Protein AF-A0A914KIH8-F1 (afdb_monomer)

Structure (mmCIF, N/CA/C/O backbone):
data_AF-A0A914KIH8-F1
#
_entry.id   AF-A0A914KIH8-F1
#
loop_
_atom_site.group_PDB
_atom_site.id
_atom_site.type_symbol
_atom_site.label_atom_id
_atom_site.label_alt_id
_atom_site.label_comp_id
_atom_site.label_asym_id
_atom_site.label_entity_id
_atom_site.label_seq_id
_atom_site.pdbx_PDB_ins_code
_atom_site.Cartn_x
_atom_site.Cartn_y
_atom_site.Cartn_z
_atom_site.occupancy
_atom_site.B_iso_or_equiv
_atom_site.auth_seq_id
_atom_site.auth_comp_id
_atom_site.auth_asym_id
_atom_site.auth_atom_id
_atom_site.pdbx_PDB_model_num
ATOM 1 N N . MET A 1 1 ? 24.276 -14.853 -19.263 1.00 55.25 1 MET A N 1
ATOM 2 C CA . MET A 1 1 ? 24.563 -14.104 -18.016 1.00 55.25 1 MET A CA 1
ATOM 3 C C . MET A 1 1 ? 23.707 -12.837 -17.894 1.00 55.25 1 MET A C 1
ATOM 5 O O . MET A 1 1 ? 23.103 -12.632 -16.851 1.00 55.25 1 MET A O 1
ATOM 9 N N . PHE A 1 2 ? 23.557 -12.040 -18.961 1.00 50.69 2 PHE A N 1
ATOM 10 C CA . PHE A 1 2 ? 22.688 -10.848 -18.964 1.00 50.69 2 PHE A CA 1
ATOM 11 C C . PHE A 1 2 ? 21.190 -11.176 -18.795 1.00 50.69 2 PHE A C 1
ATOM 13 O O . PHE A 1 2 ? 20.516 -10.598 -17.951 1.00 50.69 2 PHE A O 1
ATOM 20 N N . ALA A 1 3 ? 20.682 -12.181 -19.520 1.00 56.03 3 ALA A N 1
ATOM 21 C CA . ALA A 1 3 ? 19.275 -12.597 -19.439 1.00 56.03 3 ALA A CA 1
ATOM 22 C C . ALA A 1 3 ? 18.865 -13.116 -18.047 1.00 56.03 3 ALA A C 1
ATOM 24 O O . ALA A 1 3 ? 17.738 -12.900 -17.603 1.00 56.03 3 ALA A O 1
ATOM 25 N N . THR A 1 4 ? 19.784 -13.774 -17.334 1.00 63.84 4 THR A N 1
ATOM 26 C CA . THR A 1 4 ? 19.580 -14.230 -15.954 1.00 63.84 4 THR A CA 1
ATOM 27 C C . THR A 1 4 ? 19.582 -13.067 -14.962 1.00 63.84 4 THR A C 1
ATOM 29 O O . THR A 1 4 ? 18.766 -13.057 -14.044 1.00 63.84 4 THR A O 1
ATOM 32 N N . PHE A 1 5 ? 20.434 -12.059 -15.172 1.00 57.50 5 PHE A N 1
ATOM 33 C CA . PHE A 1 5 ? 20.478 -10.844 -14.355 1.00 57.50 5 PHE A CA 1
ATOM 34 C C . PHE A 1 5 ? 19.216 -9.982 -14.520 1.00 57.50 5 PHE A C 1
ATOM 36 O O . PHE A 1 5 ? 18.614 -9.572 -13.530 1.00 57.50 5 PHE A O 1
ATOM 43 N N . VAL A 1 6 ? 18.748 -9.790 -15.758 1.00 61.81 6 VAL A N 1
ATOM 44 C CA . VAL A 1 6 ? 17.496 -9.071 -16.048 1.00 61.81 6 VAL A CA 1
ATOM 45 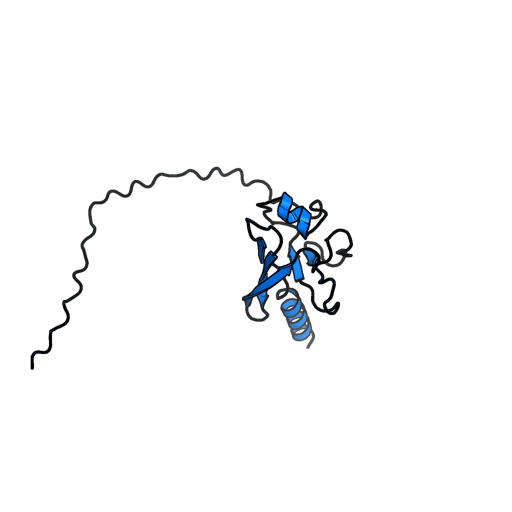C C . VAL A 1 6 ? 16.293 -9.805 -15.448 1.00 61.81 6 VAL A C 1
ATOM 47 O O . VAL A 1 6 ? 15.483 -9.186 -14.763 1.00 61.81 6 VAL A O 1
ATOM 50 N N . ASN A 1 7 ? 16.211 -11.133 -15.599 1.00 60.28 7 ASN A N 1
ATOM 51 C CA . ASN A 1 7 ? 15.161 -11.927 -14.949 1.00 60.28 7 ASN A CA 1
ATOM 52 C C . ASN A 1 7 ? 15.192 -11.803 -13.422 1.00 60.28 7 ASN A C 1
ATOM 54 O O . ASN A 1 7 ? 14.141 -11.757 -12.790 1.00 60.28 7 ASN A O 1
ATOM 58 N N . PHE A 1 8 ? 16.379 -11.757 -12.817 1.00 60.53 8 PHE A N 1
ATOM 59 C CA . PHE A 1 8 ? 16.520 -11.597 -11.374 1.00 60.53 8 PHE A CA 1
ATOM 60 C C . PHE A 1 8 ? 16.047 -10.219 -10.896 1.00 60.53 8 PHE A C 1
ATOM 62 O O . PHE A 1 8 ? 15.370 -10.142 -9.873 1.00 60.53 8 PHE A O 1
ATOM 69 N N . LEU A 1 9 ? 16.350 -9.153 -11.643 1.00 57.62 9 LEU A N 1
ATOM 70 C CA . LEU A 1 9 ? 15.894 -7.794 -11.342 1.00 57.62 9 LEU A CA 1
ATOM 71 C C . LEU A 1 9 ? 14.374 -7.662 -11.477 1.00 57.62 9 LEU A C 1
ATOM 73 O O . LEU A 1 9 ? 13.716 -7.221 -10.538 1.00 57.62 9 LEU A O 1
ATOM 77 N N . VAL A 1 10 ? 13.802 -8.133 -12.588 1.00 61.09 10 VAL A N 1
ATOM 78 C CA . VAL A 1 10 ? 12.348 -8.107 -12.818 1.00 61.09 10 VAL A CA 1
ATOM 79 C C . VAL A 1 10 ? 11.617 -8.929 -11.750 1.00 61.09 10 VAL A C 1
ATOM 81 O O . VAL A 1 10 ? 10.676 -8.444 -11.127 1.00 61.09 10 VAL A O 1
ATOM 84 N N . LYS A 1 11 ? 12.110 -10.135 -11.432 1.00 61.88 11 LYS A N 1
ATOM 85 C CA . LYS A 1 11 ? 11.567 -10.968 -10.345 1.00 61.88 11 LYS A CA 1
ATOM 86 C C . LYS A 1 11 ? 11.774 -10.389 -8.950 1.00 61.88 11 LYS A C 1
ATOM 88 O O . LYS A 1 11 ? 11.238 -10.963 -8.018 1.00 61.88 11 LYS A O 1
ATOM 93 N N . ARG A 1 12 ? 12.580 -9.346 -8.749 1.00 63.00 12 ARG A N 1
ATOM 94 C CA . ARG A 1 12 ? 12.771 -8.736 -7.423 1.00 63.00 12 ARG A CA 1
ATOM 95 C C . ARG A 1 12 ? 11.829 -7.563 -7.190 1.00 63.00 12 ARG A C 1
ATOM 97 O O . ARG A 1 12 ? 11.426 -7.329 -6.056 1.00 63.00 12 ARG A O 1
ATOM 104 N N . GLU A 1 13 ? 11.501 -6.830 -8.247 1.00 65.00 13 GLU A N 1
ATOM 105 C CA . GLU A 1 13 ? 10.629 -5.659 -8.145 1.00 65.00 13 GLU A CA 1
ATOM 106 C C . GLU A 1 13 ? 9.143 -6.054 -8.210 1.00 65.00 13 GLU A C 1
ATOM 108 O O . GLU A 1 13 ? 8.337 -5.522 -7.452 1.00 65.00 13 GLU A O 1
ATOM 113 N N . LEU A 1 14 ? 8.773 -7.081 -8.992 1.00 66.44 14 LEU A N 1
ATOM 114 C CA . LEU A 1 14 ? 7.382 -7.572 -9.061 1.00 66.44 14 LEU A CA 1
ATOM 115 C C . LEU A 1 14 ? 6.850 -8.120 -7.722 1.00 66.44 14 LEU A C 1
ATOM 117 O O . LEU A 1 14 ? 5.647 -8.186 -7.494 1.00 66.44 14 LEU A O 1
ATOM 121 N N . THR A 1 15 ? 7.745 -8.477 -6.807 1.00 74.75 15 THR A N 1
ATOM 122 C CA . THR A 1 15 ? 7.440 -9.120 -5.514 1.00 74.75 15 THR A CA 1
ATOM 123 C C . THR A 1 15 ? 7.238 -8.107 -4.401 1.00 74.75 15 THR A C 1
ATOM 125 O O . THR A 1 15 ? 7.313 -8.424 -3.217 1.00 74.75 15 THR A O 1
ATOM 128 N N . ARG A 1 16 ? 7.134 -6.842 -4.784 1.00 81.25 16 ARG A N 1
ATOM 129 C CA . ARG A 1 16 ? 6.881 -5.714 -3.898 1.00 81.25 16 ARG A CA 1
ATOM 130 C C . ARG A 1 16 ? 5.612 -4.987 -4.310 1.00 81.25 16 ARG A C 1
ATOM 132 O O . ARG A 1 16 ? 5.235 -4.033 -3.644 1.00 81.25 16 ARG A O 1
ATOM 139 N N . ILE A 1 17 ? 4.966 -5.426 -5.393 1.00 86.56 17 ILE A N 1
ATOM 140 C CA . ILE A 1 17 ? 3.747 -4.813 -5.902 1.00 86.56 17 ILE A CA 1
ATOM 141 C C . ILE A 1 17 ? 2.599 -5.118 -4.947 1.00 86.56 17 ILE A C 1
ATOM 143 O O . ILE A 1 17 ? 2.291 -6.279 -4.658 1.00 86.56 17 ILE A O 1
ATOM 147 N N . ILE A 1 18 ? 1.974 -4.044 -4.482 1.00 89.25 18 ILE A N 1
ATOM 148 C CA . ILE A 1 18 ? 0.760 -4.067 -3.684 1.00 89.25 18 ILE A CA 1
ATOM 149 C C . ILE A 1 18 ? -0.407 -4.388 -4.608 1.00 89.25 18 ILE A C 1
ATOM 151 O O . ILE A 1 18 ? -0.598 -3.744 -5.637 1.00 89.25 18 ILE A O 1
ATOM 155 N N . GLY A 1 19 ? -1.179 -5.400 -4.224 1.00 86.94 19 GLY A N 1
ATOM 156 C CA . GLY A 1 19 ? -2.433 -5.743 -4.884 1.00 86.94 19 GLY A CA 1
ATOM 157 C C . GLY A 1 19 ? -3.640 -5.108 -4.201 1.00 86.94 19 GLY A C 1
ATOM 158 O O . GLY A 1 19 ? -4.577 -4.706 -4.877 1.00 86.94 19 GLY A O 1
ATOM 159 N N . VAL A 1 20 ? -3.631 -5.018 -2.868 1.00 90.25 20 VAL A N 1
ATOM 160 C CA . VAL A 1 20 ? -4.760 -4.472 -2.106 1.00 90.25 20 VAL A CA 1
ATOM 161 C C . VAL A 1 20 ? -4.288 -3.799 -0.827 1.00 90.25 20 VAL A C 1
ATOM 163 O O . VAL A 1 20 ? -3.395 -4.298 -0.144 1.00 90.25 20 VAL A O 1
ATOM 166 N N . ILE A 1 21 ? -4.929 -2.691 -0.476 1.00 91.69 21 ILE A N 1
ATOM 167 C CA . ILE A 1 21 ? -4.831 -2.081 0.847 1.00 91.69 21 ILE A CA 1
ATOM 168 C C . ILE A 1 21 ? -6.238 -2.096 1.430 1.00 91.69 21 ILE A C 1
ATOM 170 O O . ILE A 1 21 ? -7.192 -1.660 0.794 1.00 91.69 21 ILE A O 1
ATOM 174 N N . SER A 1 22 ? -6.370 -2.653 2.625 1.00 91.62 22 SER A N 1
ATOM 175 C CA . SER A 1 22 ? -7.629 -2.700 3.366 1.00 91.62 22 SER A CA 1
ATOM 176 C C . SER A 1 22 ? -7.406 -2.115 4.746 1.00 91.62 22 SER A C 1
ATOM 178 O O . SER A 1 22 ? -6.368 -2.371 5.348 1.00 91.62 22 SER A O 1
ATOM 180 N N . VAL A 1 23 ? -8.372 -1.360 5.245 1.00 93.56 23 VAL A N 1
ATOM 181 C CA . VAL A 1 23 ? -8.302 -0.705 6.549 1.00 93.56 23 VAL A CA 1
ATOM 182 C C . VAL A 1 23 ? -9.356 -1.293 7.481 1.00 93.56 23 VAL A C 1
ATOM 184 O O . VAL A 1 23 ? -10.411 -1.743 7.026 1.00 93.56 23 VAL A O 1
ATOM 187 N N . ASP A 1 24 ? -9.063 -1.310 8.778 1.00 88.69 24 ASP A N 1
ATOM 188 C CA . ASP A 1 24 ? -10.091 -1.541 9.788 1.00 88.69 24 ASP A CA 1
ATOM 189 C C . ASP A 1 24 ? -11.170 -0.443 9.734 1.00 88.69 24 ASP A C 1
ATOM 191 O O . ASP A 1 24 ? -10.854 0.749 9.736 1.00 88.69 24 ASP A O 1
ATOM 195 N N . LYS A 1 25 ? -12.445 -0.845 9.680 1.00 79.94 25 LYS A N 1
ATOM 196 C CA . LYS A 1 25 ? -13.569 0.078 9.456 1.00 79.94 25 LYS A CA 1
ATOM 197 C C . LYS A 1 25 ? -13.850 0.979 10.653 1.00 79.94 25 LYS A C 1
ATOM 199 O O . LYS A 1 25 ? -14.288 2.106 10.455 1.00 79.94 25 LYS A O 1
ATOM 204 N N . GLU A 1 26 ? -13.640 0.478 11.868 1.00 82.31 26 GLU A N 1
ATOM 205 C CA . GLU A 1 26 ? -14.018 1.195 13.088 1.00 82.31 26 GLU A CA 1
ATOM 206 C C . GLU A 1 26 ? -12.953 2.211 13.489 1.00 82.31 26 GLU A C 1
ATOM 208 O O . GLU A 1 26 ? -13.261 3.374 13.731 1.00 82.31 26 GLU A O 1
ATOM 213 N N . SER A 1 27 ? -11.689 1.786 13.531 1.00 79.25 27 SER A N 1
ATOM 214 C CA . SER A 1 27 ? -10.612 2.636 14.034 1.00 79.25 27 SER A CA 1
ATOM 215 C C . SER A 1 27 ? -9.900 3.444 12.945 1.00 79.25 27 SER A C 1
ATOM 217 O O . SER A 1 27 ? -9.278 4.456 13.256 1.00 79.25 27 SER A O 1
ATOM 219 N N . LYS A 1 28 ? -9.924 2.995 11.678 1.00 83.19 28 LYS A N 1
ATOM 220 C CA . LYS A 1 28 ? -9.084 3.519 10.578 1.00 83.19 28 LYS A CA 1
ATOM 221 C C . LYS A 1 28 ? -7.584 3.646 10.934 1.00 83.19 28 LYS A C 1
ATOM 223 O O . LYS A 1 28 ? -6.839 4.387 10.293 1.00 83.19 28 LYS A O 1
ATOM 228 N N . THR A 1 29 ? -7.122 2.912 11.954 1.00 86.00 29 THR A N 1
ATOM 229 C CA . THR A 1 29 ? -5.754 3.029 12.496 1.00 86.00 29 THR A CA 1
ATOM 230 C C . THR A 1 29 ? -4.797 1.963 11.982 1.00 86.00 29 THR A C 1
ATOM 232 O O . THR A 1 29 ? -3.587 2.193 11.960 1.00 86.00 29 THR A O 1
ATOM 235 N N . ILE A 1 30 ? -5.318 0.801 11.581 1.00 89.44 30 ILE A N 1
ATOM 236 C CA . ILE A 1 30 ? -4.530 -0.348 11.133 1.00 89.44 30 ILE A CA 1
ATOM 237 C C . ILE A 1 30 ? -4.895 -0.668 9.686 1.00 89.44 30 ILE A C 1
ATOM 239 O O . ILE A 1 30 ? -6.053 -0.921 9.351 1.00 89.44 30 ILE A O 1
ATOM 243 N N . TYR A 1 31 ? -3.868 -0.705 8.846 1.00 92.31 31 TYR A N 1
ATOM 244 C CA . TYR A 1 31 ? -3.933 -1.001 7.426 1.00 92.31 31 TYR A CA 1
ATOM 245 C C . TYR A 1 31 ? -3.296 -2.363 7.175 1.00 92.31 31 TYR A C 1
ATOM 247 O O . TYR A 1 31 ? -2.159 -2.622 7.565 1.00 92.31 31 TYR A O 1
ATOM 255 N N . ARG A 1 32 ? -4.028 -3.243 6.499 1.00 93.44 32 ARG A N 1
ATOM 256 C CA . ARG A 1 32 ? -3.523 -4.502 5.957 1.00 93.44 32 ARG A CA 1
ATOM 257 C C . ARG A 1 32 ? -3.184 -4.304 4.486 1.00 93.44 32 ARG A C 1
ATOM 259 O O . ARG A 1 32 ? -4.070 -4.034 3.673 1.00 93.44 32 ARG A O 1
ATOM 266 N N . ILE A 1 33 ? -1.918 -4.507 4.160 1.00 93.50 33 ILE A N 1
ATOM 267 C CA . ILE A 1 33 ? -1.331 -4.339 2.837 1.00 93.50 33 ILE A CA 1
ATOM 268 C C . ILE A 1 33 ? -1.049 -5.723 2.257 1.00 93.50 33 ILE A C 1
ATOM 270 O O . ILE A 1 33 ? -0.139 -6.424 2.697 1.00 93.50 33 ILE A O 1
ATOM 274 N N . GLY A 1 34 ? -1.848 -6.125 1.276 1.00 91.88 34 GLY A N 1
ATOM 275 C CA . GLY A 1 34 ? -1.665 -7.363 0.533 1.00 91.88 34 GLY A CA 1
ATOM 276 C C . GLY A 1 34 ? -0.722 -7.154 -0.649 1.00 91.88 34 GLY A C 1
ATOM 277 O O . GLY A 1 34 ? -1.028 -6.375 -1.554 1.00 91.88 34 GLY A O 1
ATOM 278 N N . HIS A 1 35 ? 0.394 -7.877 -0.681 1.00 90.56 35 HIS A N 1
ATOM 279 C CA . HIS A 1 35 ? 1.367 -7.845 -1.775 1.00 90.56 35 HIS A CA 1
ATOM 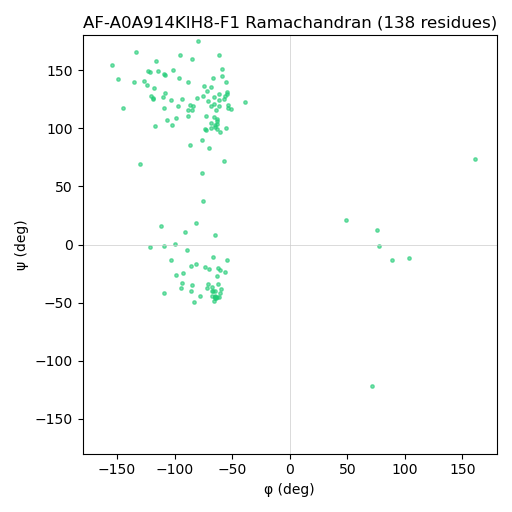280 C C . HIS A 1 35 ? 1.783 -9.260 -2.200 1.00 90.56 35 HIS A C 1
ATOM 282 O O . HIS A 1 35 ? 1.515 -10.251 -1.517 1.00 90.56 35 HIS A O 1
ATOM 288 N N . PHE A 1 36 ? 2.424 -9.378 -3.362 1.00 83.06 36 PHE A N 1
ATOM 289 C CA . PHE A 1 36 ? 2.919 -10.666 -3.852 1.00 83.06 36 PHE A CA 1
ATOM 290 C C . PHE A 1 36 ? 4.328 -10.954 -3.344 1.00 83.06 36 PHE A C 1
ATOM 292 O O . PHE A 1 36 ? 5.181 -10.079 -3.333 1.00 83.06 36 PHE A O 1
ATOM 299 N N . SER A 1 37 ? 4.594 -12.200 -2.966 1.00 79.12 37 SER A N 1
ATOM 300 C CA . SER A 1 37 ? 5.934 -12.695 -2.649 1.00 79.12 37 SER A CA 1
ATOM 301 C C . SER A 1 37 ? 6.739 -13.035 -3.907 1.00 79.12 37 SER A C 1
ATOM 303 O O . SER A 1 37 ? 6.220 -13.078 -5.024 1.00 79.12 37 SER A O 1
ATOM 305 N N . LYS A 1 38 ? 8.011 -13.406 -3.708 1.00 69.12 38 LYS A N 1
ATOM 306 C CA . LYS A 1 38 ? 8.910 -13.890 -4.770 1.00 69.12 38 LYS A CA 1
ATOM 307 C C . LYS A 1 38 ? 8.421 -15.088 -5.565 1.00 69.12 38 LYS A C 1
ATOM 309 O O . LYS A 1 38 ? 8.822 -15.262 -6.713 1.00 69.12 38 LYS A O 1
ATOM 314 N N . TYR A 1 39 ? 7.529 -15.869 -4.980 1.00 73.62 39 TYR A N 1
ATOM 315 C CA . TYR A 1 39 ? 6.997 -17.076 -5.593 1.00 73.62 39 TYR A CA 1
ATOM 316 C C . TYR A 1 39 ? 5.514 -16.934 -5.954 1.00 73.62 39 TYR A C 1
ATOM 318 O O . TYR A 1 39 ? 4.843 -17.932 -6.179 1.00 73.62 39 TYR A O 1
ATOM 326 N N . GLY A 1 40 ? 4.987 -15.704 -5.989 1.00 70.56 40 GLY A N 1
ATOM 327 C CA . GLY A 1 40 ? 3.588 -15.439 -6.337 1.00 70.56 40 GLY A CA 1
ATOM 328 C C . GLY A 1 40 ? 2.585 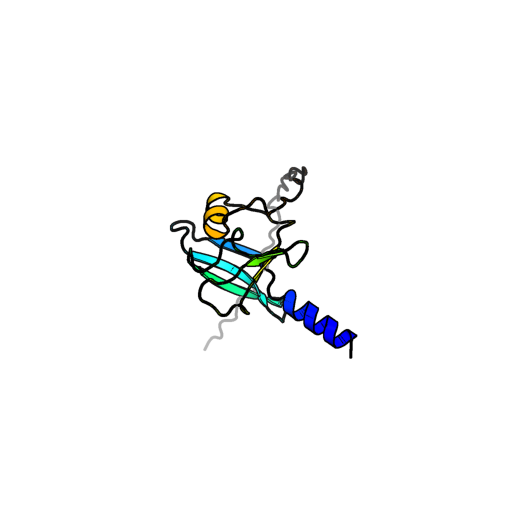-15.731 -5.217 1.00 70.56 40 GLY A C 1
ATOM 329 O O . GLY A 1 40 ? 1.397 -15.471 -5.388 1.00 70.56 40 GLY A O 1
ATOM 330 N N . PHE A 1 41 ? 3.027 -16.210 -4.049 1.00 81.06 41 PHE A N 1
ATOM 331 C CA . PHE A 1 41 ? 2.155 -16.316 -2.877 1.00 81.06 41 PHE A CA 1
ATOM 332 C C . PHE A 1 41 ? 1.750 -14.933 -2.378 1.00 81.06 41 PHE A C 1
ATOM 334 O O . PHE A 1 41 ? 2.572 -14.016 -2.378 1.00 81.06 41 PHE A O 1
ATOM 341 N N . ARG A 1 42 ? 0.507 -14.804 -1.914 1.00 82.75 42 ARG A N 1
ATOM 342 C CA . ARG A 1 42 ? 0.015 -13.589 -1.261 1.00 82.75 42 ARG A CA 1
ATOM 343 C C . ARG A 1 42 ? 0.648 -13.452 0.121 1.00 82.75 42 ARG A C 1
ATOM 345 O O . ARG A 1 42 ? 0.660 -14.406 0.895 1.00 82.75 42 ARG A O 1
ATOM 352 N N . GLN A 1 43 ? 1.148 -12.265 0.418 1.00 89.44 43 GLN A N 1
ATOM 353 C CA . GLN A 1 43 ? 1.653 -11.863 1.723 1.00 89.44 43 GLN A CA 1
ATOM 354 C C . GLN A 1 43 ? 0.860 -10.659 2.210 1.00 89.44 43 GLN A C 1
ATOM 356 O O . GLN A 1 43 ? 0.381 -9.860 1.409 1.00 89.44 43 GLN A O 1
ATOM 361 N N . ASN A 1 44 ? 0.700 -10.565 3.527 1.00 91.62 44 ASN A N 1
ATOM 362 C CA . ASN A 1 44 ? 0.038 -9.444 4.171 1.00 91.62 44 ASN A CA 1
ATOM 363 C C . ASN A 1 44 ? 1.020 -8.796 5.138 1.00 91.62 44 ASN A C 1
ATOM 365 O O . ASN A 1 44 ? 1.560 -9.476 6.011 1.00 91.62 44 ASN A O 1
ATOM 369 N N . GLU A 1 45 ? 1.196 -7.490 5.011 1.00 90.62 45 GLU A N 1
ATOM 370 C CA . GLU A 1 45 ? 1.865 -6.664 6.007 1.00 90.62 45 GLU A CA 1
ATOM 371 C C . GLU A 1 45 ? 0.833 -5.787 6.710 1.00 90.62 45 GLU A C 1
ATOM 373 O O . GLU A 1 45 ? -0.149 -5.355 6.108 1.00 90.62 45 GLU A O 1
ATOM 378 N N . PHE A 1 46 ? 1.047 -5.536 7.996 1.00 91.19 46 PHE A N 1
ATOM 379 C CA . PHE A 1 46 ? 0.213 -4.630 8.774 1.00 91.19 46 PHE A CA 1
ATOM 380 C C . PHE A 1 46 ? 1.003 -3.363 9.067 1.00 91.19 46 PHE A C 1
ATOM 382 O O . PHE A 1 46 ? 2.142 -3.437 9.530 1.00 91.19 46 PHE A O 1
ATOM 389 N N . ALA A 1 47 ? 0.392 -2.219 8.791 1.00 90.50 47 ALA A N 1
ATOM 390 C CA . ALA A 1 47 ? 0.936 -0.902 9.069 1.00 90.50 47 ALA A CA 1
ATOM 391 C C . ALA A 1 47 ? -0.059 -0.127 9.926 1.00 90.50 47 ALA A C 1
ATOM 393 O O . ALA A 1 47 ? -1.264 -0.162 9.671 1.00 90.50 47 ALA A O 1
ATOM 394 N N . ARG A 1 48 ? 0.431 0.573 10.943 1.00 91.00 48 ARG A N 1
ATOM 395 C CA . ARG A 1 48 ? -0.363 1.579 11.641 1.00 91.00 48 ARG A CA 1
ATOM 396 C C . ARG A 1 48 ? -0.270 2.904 10.904 1.00 91.00 48 ARG A C 1
ATOM 398 O O . ARG A 1 48 ? 0.664 3.149 10.137 1.00 91.00 48 ARG A O 1
ATOM 405 N N . LEU A 1 49 ? -1.232 3.778 11.160 1.00 88.25 49 LEU A N 1
ATOM 406 C CA . LEU A 1 49 ? -1.141 5.158 10.711 1.00 88.25 49 LEU A CA 1
ATOM 407 C C . LEU A 1 49 ? 0.153 5.804 11.246 1.00 88.25 49 LEU A C 1
ATOM 409 O O . LEU A 1 49 ? 0.438 5.719 12.439 1.00 88.25 49 LEU A O 1
ATOM 413 N N . GLY A 1 50 ? 0.948 6.407 10.359 1.00 85.81 50 GLY A N 1
ATOM 414 C CA . GLY A 1 50 ? 2.261 6.990 10.678 1.00 85.81 50 GLY A CA 1
ATOM 415 C C . GLY A 1 50 ? 3.458 6.031 10.567 1.00 85.81 50 GLY A C 1
ATOM 416 O O . GLY A 1 50 ? 4.602 6.488 10.493 1.00 85.81 50 GLY A O 1
ATOM 417 N N . ASP A 1 51 ? 3.234 4.714 10.470 1.00 88.44 51 ASP A N 1
ATOM 418 C CA . ASP A 1 51 ? 4.323 3.750 10.224 1.00 88.44 51 ASP A CA 1
ATOM 419 C C . ASP A 1 51 ? 4.886 3.862 8.802 1.00 88.44 51 ASP A C 1
ATOM 421 O O . ASP A 1 51 ? 6.008 3.419 8.540 1.00 88.44 51 ASP A O 1
ATOM 425 N N . MET A 1 52 ? 4.103 4.435 7.888 1.00 87.75 52 MET A N 1
ATOM 426 C CA . MET A 1 52 ? 4.466 4.688 6.501 1.00 87.75 52 MET A CA 1
ATOM 427 C C . MET A 1 52 ? 4.663 6.176 6.262 1.00 87.75 52 MET A C 1
ATOM 429 O O . MET A 1 52 ? 3.961 7.008 6.835 1.00 87.75 52 MET A O 1
ATOM 433 N N . LYS A 1 53 ? 5.597 6.488 5.368 1.00 87.56 53 LYS A N 1
ATOM 434 C CA . LYS A 1 53 ? 5.691 7.814 4.772 1.00 87.56 53 LYS A CA 1
ATOM 435 C C . LYS A 1 53 ? 4.571 7.982 3.763 1.00 87.56 53 LYS A C 1
ATOM 437 O O . LYS A 1 53 ? 4.321 7.069 2.970 1.00 87.56 53 LYS A O 1
ATOM 442 N N . ASP A 1 54 ? 3.944 9.145 3.804 1.00 84.88 54 ASP A N 1
ATOM 443 C CA . ASP A 1 54 ? 2.969 9.538 2.805 1.00 84.88 54 ASP A CA 1
ATOM 444 C C . ASP A 1 54 ? 3.614 9.611 1.408 1.00 84.88 54 ASP A C 1
ATOM 446 O O . ASP A 1 54 ? 4.841 9.602 1.226 1.00 84.88 54 ASP A O 1
ATOM 450 N N . LEU A 1 55 ? 2.765 9.619 0.386 1.00 79.00 55 LEU A N 1
ATOM 451 C CA . LEU A 1 55 ? 3.225 9.677 -0.993 1.00 79.00 55 LEU A CA 1
ATOM 452 C C . LEU A 1 55 ? 3.752 11.066 -1.369 1.00 79.00 55 LEU A C 1
ATOM 454 O O . LEU A 1 55 ? 4.546 11.155 -2.304 1.00 79.00 55 LEU A O 1
ATOM 458 N N . THR A 1 56 ? 3.386 12.094 -0.601 1.00 71.38 56 THR A N 1
ATOM 459 C CA . THR A 1 56 ? 3.841 13.485 -0.713 1.00 71.38 56 THR A CA 1
ATOM 460 C C . THR A 1 56 ? 5.333 13.646 -0.432 1.00 71.38 56 THR A C 1
ATOM 462 O O . THR A 1 56 ? 6.030 14.276 -1.228 1.00 71.38 56 THR A O 1
ATOM 465 N N . ASP A 1 57 ? 5.852 13.027 0.633 1.00 60.62 57 ASP A N 1
ATOM 466 C CA . ASP A 1 57 ? 7.283 13.056 0.968 1.00 60.62 57 ASP A CA 1
ATOM 467 C C . ASP A 1 57 ? 8.085 11.965 0.248 1.00 60.62 57 ASP A C 1
ATOM 469 O O . ASP A 1 57 ? 9.324 12.004 0.163 1.00 60.62 57 ASP A O 1
ATOM 473 N N . SER A 1 58 ? 7.402 10.934 -0.253 1.00 55.78 58 SER A N 1
ATOM 474 C CA . SER A 1 58 ? 8.052 9.872 -1.004 1.00 55.78 58 SER A CA 1
ATOM 475 C C . SER A 1 58 ? 8.450 10.394 -2.392 1.00 55.78 58 SER A C 1
ATOM 477 O O . SER A 1 58 ? 7.616 10.640 -3.256 1.00 55.78 58 SER A O 1
ATOM 479 N N . ASN A 1 59 ? 9.758 10.548 -2.621 1.00 51.41 59 ASN A N 1
ATOM 480 C CA . ASN A 1 59 ? 10.388 10.750 -3.935 1.00 51.41 59 ASN A CA 1
ATOM 481 C C . ASN A 1 59 ? 10.037 9.585 -4.895 1.00 51.41 59 ASN A C 1
ATOM 483 O O . ASN A 1 59 ? 10.860 8.713 -5.185 1.00 51.41 59 ASN A O 1
ATOM 487 N N . SER A 1 60 ? 8.791 9.523 -5.359 1.00 50.06 60 SER A N 1
ATOM 488 C CA . SER A 1 60 ? 8.231 8.464 -6.203 1.00 50.06 60 SER A CA 1
ATOM 489 C C . SER A 1 60 ? 8.587 8.636 -7.686 1.00 50.06 60 SER A C 1
ATOM 491 O O . SER A 1 60 ? 8.019 7.989 -8.560 1.00 50.06 60 SER A O 1
ATOM 493 N N . THR A 1 61 ? 9.608 9.437 -7.989 1.00 48.75 61 THR A N 1
ATOM 494 C CA . THR A 1 61 ? 10.163 9.716 -9.323 1.00 48.75 61 THR A CA 1
ATOM 495 C C . THR A 1 61 ? 11.020 8.568 -9.881 1.00 48.75 61 THR A C 1
ATOM 497 O O . THR A 1 61 ? 12.059 8.792 -10.495 1.00 48.75 61 THR A O 1
ATOM 500 N N . GLY A 1 62 ? 10.635 7.313 -9.638 1.00 50.91 62 GLY A N 1
ATOM 501 C CA . GLY A 1 62 ? 11.475 6.156 -9.967 1.00 50.91 62 GLY A CA 1
ATOM 502 C C . GLY A 1 62 ? 10.995 5.299 -11.133 1.00 50.91 62 GLY A C 1
ATOM 503 O O . GLY A 1 62 ? 11.812 4.838 -11.927 1.00 50.91 62 GLY A O 1
ATOM 504 N N . VAL A 1 63 ? 9.691 5.033 -11.226 1.00 56.03 63 VAL A N 1
ATOM 505 C CA . VAL A 1 63 ? 9.153 4.054 -12.180 1.00 56.03 63 VAL A CA 1
ATOM 506 C C . VAL A 1 63 ? 7.805 4.549 -12.683 1.00 56.03 63 VAL A C 1
ATOM 508 O O . VAL A 1 63 ? 6.863 4.702 -11.911 1.00 56.03 63 VAL A O 1
ATOM 511 N N . THR A 1 64 ? 7.702 4.809 -13.984 1.00 67.38 64 THR A N 1
ATOM 512 C CA . THR A 1 64 ? 6.437 5.155 -14.638 1.00 67.38 64 THR A CA 1
ATOM 513 C C . THR A 1 64 ? 5.364 4.124 -14.282 1.00 67.38 64 THR A C 1
ATOM 515 O O . THR A 1 64 ? 5.498 2.944 -14.594 1.00 67.38 64 THR A O 1
ATOM 518 N N . GLY A 1 65 ? 4.304 4.558 -13.600 1.00 76.12 65 GLY A N 1
ATOM 519 C CA . GLY A 1 65 ? 3.174 3.694 -13.250 1.00 76.12 65 GLY A CA 1
ATOM 520 C C . GLY A 1 65 ? 3.098 3.219 -11.798 1.00 76.12 65 GLY A C 1
ATOM 521 O O . GLY A 1 65 ? 2.045 2.719 -11.401 1.00 76.12 65 GLY A O 1
ATOM 522 N N . TYR A 1 66 ? 4.153 3.413 -10.997 1.00 82.81 66 TYR A N 1
ATOM 523 C CA . TYR A 1 66 ? 4.198 2.958 -9.604 1.00 82.81 66 TYR A CA 1
ATOM 524 C C . TYR A 1 66 ? 4.758 4.022 -8.656 1.00 82.81 66 TYR A C 1
ATOM 526 O O . TYR A 1 66 ? 5.758 4.667 -8.959 1.00 82.81 66 TYR A O 1
ATOM 534 N N . ALA A 1 67 ? 4.166 4.136 -7.469 1.00 84.19 67 ALA A N 1
ATOM 535 C CA . ALA A 1 67 ? 4.699 4.912 -6.356 1.00 84.19 67 ALA A CA 1
ATOM 536 C C . ALA A 1 67 ? 5.372 4.001 -5.324 1.00 84.19 67 ALA A C 1
ATOM 538 O O . ALA A 1 67 ? 5.006 2.837 -5.153 1.00 84.19 67 ALA A O 1
ATOM 539 N N . LYS A 1 68 ? 6.382 4.527 -4.630 1.00 85.94 68 LYS A N 1
ATOM 540 C CA . LYS A 1 68 ? 7.162 3.767 -3.654 1.00 85.94 68 LYS A CA 1
ATOM 541 C C . LYS A 1 68 ? 6.659 4.062 -2.244 1.00 85.94 68 LYS A C 1
ATOM 543 O O . LYS A 1 68 ? 6.935 5.129 -1.712 1.00 85.94 68 LYS A O 1
ATOM 548 N N . LEU A 1 69 ? 6.001 3.088 -1.627 1.00 87.06 69 LEU A N 1
ATOM 549 C CA . LEU A 1 69 ? 5.583 3.159 -0.231 1.00 87.06 69 LEU A CA 1
ATOM 550 C C . LEU A 1 69 ? 6.746 2.734 0.670 1.00 87.06 69 LEU A C 1
ATOM 552 O O . LEU A 1 69 ? 7.257 1.615 0.552 1.00 87.06 69 LEU A O 1
ATOM 556 N N . ILE A 1 70 ? 7.193 3.639 1.538 1.00 87.69 70 ILE A N 1
ATOM 557 C CA . ILE A 1 70 ? 8.376 3.448 2.384 1.00 87.69 70 ILE A CA 1
ATOM 558 C C . ILE A 1 70 ? 7.958 3.491 3.848 1.00 87.69 70 ILE A C 1
ATOM 560 O O . ILE A 1 70 ? 7.264 4.404 4.281 1.00 87.69 70 ILE A O 1
ATOM 564 N N . TRP A 1 71 ? 8.468 2.541 4.620 1.00 88.12 71 TRP A N 1
ATOM 565 C CA . TRP A 1 71 ? 8.319 2.518 6.067 1.00 88.12 71 TRP A CA 1
ATOM 566 C C . TRP A 1 71 ? 9.107 3.653 6.737 1.00 88.12 71 TRP A C 1
ATOM 568 O O . TRP A 1 71 ? 10.284 3.868 6.435 1.00 88.12 71 TRP A O 1
ATOM 578 N N . THR A 1 72 ? 8.494 4.341 7.696 1.00 85.94 72 THR A N 1
ATOM 579 C CA . THR A 1 72 ? 9.104 5.444 8.453 1.00 85.94 72 THR A CA 1
ATOM 580 C C . THR A 1 72 ? 10.274 4.961 9.311 1.00 85.94 72 THR A C 1
ATOM 582 O O . THR A 1 72 ? 11.344 5.571 9.296 1.00 85.94 72 THR A O 1
ATOM 585 N N . PHE A 1 73 ? 10.094 3.838 10.016 1.00 83.19 73 PHE A N 1
ATOM 586 C CA . PHE A 1 73 ? 11.046 3.336 11.019 1.00 83.19 73 PHE A CA 1
ATOM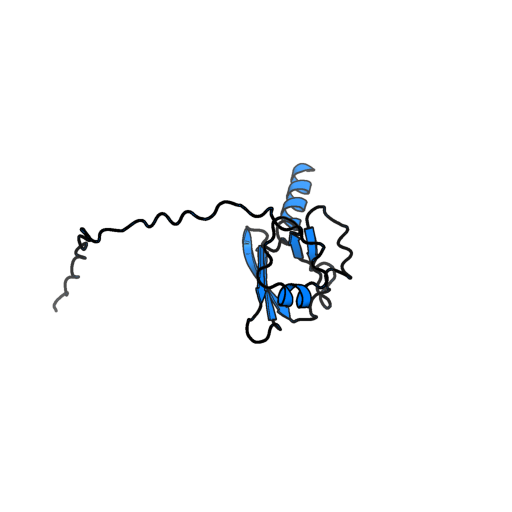 587 C C . PHE A 1 73 ? 11.806 2.068 10.605 1.00 83.19 73 PHE A C 1
ATOM 589 O O . PHE A 1 73 ? 12.642 1.581 11.366 1.00 83.19 73 PHE A O 1
ATOM 596 N N . ARG A 1 74 ? 11.543 1.513 9.415 1.00 80.69 74 ARG A N 1
ATOM 597 C CA . ARG A 1 74 ? 12.263 0.328 8.916 1.00 80.69 74 ARG A CA 1
ATOM 598 C C . ARG A 1 74 ? 13.428 0.722 7.998 1.00 80.69 74 ARG A C 1
ATOM 600 O O . ARG A 1 74 ? 13.487 1.857 7.517 1.00 80.69 74 ARG A O 1
ATOM 607 N N . PRO A 1 75 ? 14.388 -0.186 7.730 1.00 77.25 75 PRO A N 1
ATOM 608 C CA . PRO A 1 75 ? 15.495 0.110 6.829 1.00 77.25 75 PRO A CA 1
ATOM 609 C C . PRO A 1 75 ? 14.990 0.567 5.453 1.00 77.25 75 PRO A C 1
ATOM 611 O O . PRO A 1 75 ? 14.104 -0.062 4.887 1.00 77.25 75 PRO A O 1
ATOM 614 N N . LYS A 1 76 ? 15.627 1.577 4.837 1.00 68.56 76 LYS A N 1
ATOM 615 C CA . LYS A 1 76 ? 15.239 2.144 3.516 1.00 68.56 76 LYS A CA 1
ATOM 616 C C . LYS A 1 76 ? 15.128 1.123 2.361 1.00 68.56 76 LYS A C 1
ATOM 618 O O . LYS A 1 76 ? 14.650 1.458 1.276 1.00 68.56 76 LYS A O 1
ATOM 623 N N . LYS A 1 77 ? 15.635 -0.100 2.552 1.00 71.56 77 LYS A N 1
ATOM 624 C CA . LYS A 1 77 ? 15.557 -1.217 1.595 1.00 71.56 77 LYS A CA 1
ATOM 625 C C . LYS A 1 77 ? 14.208 -1.954 1.652 1.00 71.56 77 LYS A C 1
ATOM 627 O O . LYS A 1 77 ? 13.875 -2.682 0.713 1.00 71.56 77 LYS A O 1
ATOM 632 N N . GLU A 1 78 ? 13.437 -1.768 2.717 1.00 79.56 78 GLU A N 1
ATOM 633 C CA . GLU A 1 78 ? 12.066 -2.253 2.843 1.00 79.56 78 GLU A CA 1
ATOM 634 C C . GLU A 1 78 ? 11.117 -1.199 2.287 1.00 79.56 78 GLU A C 1
ATOM 636 O O . GLU A 1 78 ? 10.989 -0.093 2.806 1.00 79.56 78 GLU A O 1
ATOM 641 N N . PHE A 1 79 ? 10.509 -1.538 1.160 1.00 86.06 79 PHE A N 1
ATOM 642 C CA . PHE A 1 79 ? 9.535 -0.708 0.480 1.00 86.06 79 PHE A CA 1
ATOM 643 C C . PHE A 1 79 ? 8.624 -1.603 -0.339 1.00 86.06 79 PHE A C 1
ATOM 645 O O . PHE A 1 79 ? 9.043 -2.679 -0.794 1.00 86.06 79 PHE A O 1
ATOM 652 N N . LEU A 1 80 ? 7.426 -1.091 -0.567 1.00 88.56 80 LEU A N 1
ATOM 653 C CA . LEU A 1 80 ? 6.432 -1.671 -1.443 1.00 88.56 80 LEU A CA 1
ATOM 654 C C . LEU A 1 80 ? 6.164 -0.726 -2.616 1.00 88.56 80 LEU A C 1
ATOM 656 O O . LEU A 1 80 ? 6.461 0.468 -2.563 1.00 88.56 80 LEU A O 1
ATOM 660 N N . LEU A 1 81 ? 5.651 -1.282 -3.704 1.00 87.56 81 LEU A N 1
ATOM 661 C CA . LEU A 1 81 ? 5.300 -0.559 -4.917 1.00 87.56 81 LEU A CA 1
ATOM 662 C C . LEU A 1 81 ? 3.781 -0.519 -5.028 1.00 87.56 81 LEU A C 1
ATOM 664 O O . LEU A 1 81 ? 3.138 -1.559 -5.147 1.00 87.56 81 LEU A O 1
ATOM 668 N N . ILE A 1 82 ? 3.214 0.680 -4.994 1.00 88.12 82 ILE A N 1
ATOM 669 C CA . ILE A 1 82 ? 1.788 0.903 -5.203 1.00 88.12 82 ILE A CA 1
ATOM 670 C C . ILE A 1 82 ? 1.567 1.222 -6.684 1.00 88.12 82 ILE A C 1
ATOM 672 O O . ILE A 1 82 ? 2.198 2.153 -7.187 1.00 88.12 82 ILE A O 1
ATOM 676 N N . PRO A 1 83 ? 0.693 0.500 -7.400 1.00 86.75 83 PRO A N 1
ATOM 677 C CA . PRO A 1 83 ? 0.274 0.913 -8.734 1.00 86.75 83 PRO A CA 1
ATOM 678 C C . PRO A 1 83 ? -0.522 2.222 -8.652 1.00 86.75 83 PRO A C 1
ATOM 680 O O . PRO A 1 83 ? -1.494 2.309 -7.908 1.00 86.75 83 PRO A O 1
ATOM 683 N N . VAL A 1 84 ? -0.117 3.234 -9.424 1.00 85.44 84 VAL A N 1
ATOM 684 C CA . VAL A 1 84 ? -0.813 4.537 -9.480 1.00 85.44 84 VAL A CA 1
ATOM 685 C C . VAL A 1 84 ? -1.738 4.680 -10.690 1.00 85.44 84 VAL A C 1
ATOM 687 O O . VAL A 1 84 ? -2.387 5.702 -10.875 1.00 85.44 84 VAL A O 1
ATOM 690 N N . PHE A 1 85 ? -1.822 3.647 -11.522 1.00 83.31 85 PHE A N 1
ATOM 691 C CA . PHE A 1 85 ? -2.783 3.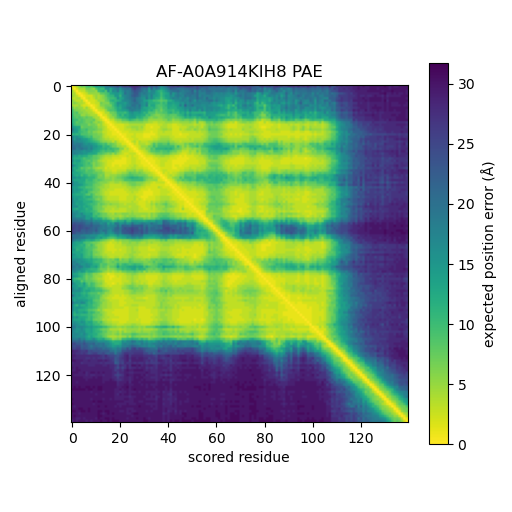546 -12.615 1.00 83.31 85 PHE A CA 1
ATOM 692 C C . PHE A 1 85 ? -3.598 2.282 -12.429 1.00 83.31 85 PHE A C 1
ATOM 694 O O . PHE A 1 85 ? -3.082 1.270 -11.951 1.00 83.31 85 PHE A O 1
ATOM 701 N N . GLY A 1 86 ? -4.848 2.315 -12.876 1.00 80.38 86 GLY A N 1
ATOM 702 C CA . GLY A 1 86 ? -5.661 1.106 -12.873 1.00 80.38 86 GLY A CA 1
ATOM 703 C C . GLY A 1 86 ? -6.180 0.711 -11.491 1.00 80.38 86 GLY A C 1
ATOM 704 O O . GLY A 1 86 ? -6.616 -0.419 -11.304 1.00 80.38 86 GLY A O 1
ATOM 705 N N . CYS A 1 87 ? -6.075 1.610 -10.515 1.00 83.44 87 CYS A N 1
ATOM 706 C CA . CYS A 1 87 ? -6.448 1.375 -9.130 1.00 83.44 87 CYS A CA 1
ATOM 707 C C . CYS A 1 87 ? -7.861 1.892 -8.843 1.00 83.44 87 CYS A C 1
ATOM 709 O O . CYS A 1 87 ? -8.263 2.957 -9.319 1.00 83.44 87 CYS A O 1
ATOM 711 N N . GLU A 1 88 ? -8.581 1.161 -8.002 1.00 88.06 88 GLU A N 1
ATOM 712 C CA . GLU A 1 88 ? -9.862 1.582 -7.451 1.00 88.06 88 GLU A CA 1
ATOM 713 C C . GLU A 1 88 ? -9.660 2.033 -6.002 1.00 88.06 88 GLU A C 1
ATOM 715 O O . GLU A 1 88 ? -9.131 1.287 -5.175 1.00 88.06 88 GLU A O 1
ATOM 720 N N . ILE A 1 89 ? -10.075 3.262 -5.696 1.00 88.88 89 ILE A N 1
ATOM 721 C CA . ILE A 1 89 ? -10.073 3.798 -4.334 1.00 88.88 89 ILE A CA 1
ATOM 722 C C . ILE A 1 89 ? -11.509 3.743 -3.817 1.00 88.88 89 ILE A C 1
ATOM 724 O O . ILE A 1 89 ? -12.336 4.571 -4.192 1.00 88.88 89 ILE A O 1
ATOM 728 N N . VAL A 1 90 ? -11.790 2.754 -2.967 1.00 89.12 90 VAL A N 1
ATOM 729 C CA . VAL A 1 90 ? -13.135 2.511 -2.415 1.00 89.12 90 VAL A CA 1
ATOM 730 C C . VAL A 1 90 ? -13.469 3.485 -1.277 1.00 89.12 90 VAL A C 1
ATOM 732 O O . VAL A 1 90 ? -14.564 4.036 -1.244 1.00 89.12 90 VAL A O 1
ATOM 735 N N . ASP A 1 91 ? -12.528 3.722 -0.356 1.00 89.19 91 ASP A N 1
ATOM 736 C CA . ASP A 1 91 ? -12.660 4.686 0.748 1.00 89.19 91 ASP A CA 1
ATOM 737 C C . ASP A 1 91 ? -11.603 5.784 0.582 1.00 89.19 91 ASP A C 1
ATOM 739 O O . ASP A 1 91 ? -10.418 5.571 0.850 1.00 89.19 91 ASP A O 1
ATOM 743 N N . LYS A 1 92 ? -12.036 6.950 0.085 1.00 89.69 92 LYS A N 1
ATOM 744 C CA . LYS A 1 92 ? -11.143 8.084 -0.193 1.00 89.69 92 LYS A CA 1
ATOM 745 C C . LYS A 1 92 ? -10.559 8.686 1.079 1.00 89.69 92 LYS A C 1
ATOM 747 O O . LYS A 1 92 ? -9.374 8.986 1.092 1.00 89.69 92 LYS A O 1
ATOM 752 N N . GLU A 1 93 ? -11.351 8.811 2.142 1.00 89.75 93 GLU A N 1
ATOM 753 C CA . GLU A 1 93 ? -10.897 9.416 3.398 1.00 89.75 93 GLU A CA 1
ATOM 754 C C . GLU A 1 93 ? -9.788 8.582 4.039 1.00 89.75 93 GLU A C 1
ATOM 756 O O . GLU A 1 93 ? -8.763 9.112 4.459 1.00 89.75 93 GLU A O 1
ATOM 761 N N . ALA A 1 94 ? -9.973 7.258 4.103 1.00 89.75 94 ALA A N 1
ATOM 762 C CA . ALA A 1 94 ? -8.957 6.374 4.666 1.00 89.75 94 ALA A CA 1
ATOM 763 C C . ALA A 1 94 ? -7.697 6.319 3.789 1.00 89.75 94 ALA A C 1
ATOM 765 O O . ALA A 1 94 ? -6.581 6.253 4.305 1.00 89.75 94 ALA A O 1
ATOM 766 N N . ALA A 1 95 ? -7.862 6.358 2.463 1.00 89.94 95 ALA A N 1
ATOM 767 C CA . ALA A 1 95 ? -6.736 6.405 1.541 1.00 89.94 95 ALA A CA 1
ATOM 768 C C . ALA A 1 95 ? -5.935 7.705 1.695 1.00 89.94 95 ALA A C 1
ATOM 770 O O . ALA A 1 95 ? -4.713 7.642 1.762 1.00 89.94 95 ALA A O 1
ATOM 771 N N . GLU A 1 96 ? -6.602 8.853 1.802 1.00 90.62 96 GLU A N 1
ATOM 772 C CA . GLU A 1 96 ? -5.964 10.158 1.996 1.00 90.62 96 GLU A CA 1
ATOM 773 C C . GLU A 1 96 ? -5.250 10.241 3.350 1.00 90.62 96 GLU A C 1
ATOM 775 O O . GLU A 1 96 ? -4.113 10.696 3.428 1.00 90.62 96 GLU A O 1
ATOM 780 N N . LEU A 1 97 ? -5.851 9.693 4.411 1.00 90.31 97 LEU A N 1
ATOM 781 C CA . LEU A 1 97 ? -5.223 9.622 5.731 1.00 90.31 97 LEU A CA 1
ATOM 782 C C . LEU A 1 97 ? -3.910 8.818 5.707 1.00 90.31 97 LEU A C 1
ATOM 784 O O . LEU A 1 97 ? -2.935 9.190 6.354 1.00 90.31 97 LEU A O 1
ATOM 788 N N . PHE A 1 98 ? -3.890 7.695 4.985 1.00 89.69 98 PHE A N 1
ATOM 789 C CA . PHE A 1 98 ? -2.750 6.776 4.962 1.00 89.69 98 PHE A CA 1
ATOM 790 C C . PHE A 1 98 ? -1.674 7.148 3.942 1.00 89.69 98 PHE A C 1
ATOM 792 O O . PHE A 1 98 ? -0.485 6.976 4.207 1.00 89.69 98 PHE A O 1
ATOM 799 N N . LEU A 1 99 ? -2.090 7.599 2.760 1.00 88.94 99 LEU A N 1
ATOM 800 C CA . LEU A 1 99 ? -1.221 7.846 1.611 1.00 88.94 99 LEU A CA 1
ATOM 801 C C . LEU A 1 99 ? -0.934 9.334 1.400 1.00 88.94 99 LEU A C 1
ATOM 803 O O . LEU A 1 99 ? -0.034 9.656 0.628 1.00 88.94 99 LEU A O 1
ATOM 807 N N . GLY A 1 100 ? -1.666 10.235 2.056 1.00 87.00 100 GLY A N 1
ATOM 808 C CA . GLY A 1 100 ? -1.591 11.667 1.798 1.00 87.00 100 GLY A CA 1
ATOM 809 C C . GLY A 1 100 ? -2.220 12.007 0.449 1.00 87.00 100 GLY A C 1
ATOM 810 O O . GLY A 1 100 ? -3.387 11.709 0.201 1.00 87.00 100 GLY A O 1
ATOM 811 N N . ASN A 1 101 ? -1.446 12.622 -0.447 1.00 82.75 101 ASN A N 1
ATOM 812 C CA . ASN A 1 101 ? -1.973 13.112 -1.719 1.00 82.75 101 ASN A CA 1
ATOM 813 C C . ASN A 1 101 ? -2.387 11.972 -2.677 1.00 82.75 101 ASN A C 1
ATOM 815 O O . ASN A 1 101 ? -1.562 11.170 -3.124 1.00 82.75 101 ASN A O 1
ATOM 819 N N . LEU A 1 102 ? -3.673 11.947 -3.045 1.00 85.44 102 LEU A N 1
ATOM 820 C CA . LEU A 1 102 ? -4.249 10.970 -3.971 1.00 85.44 102 LEU A CA 1
ATOM 821 C C . LEU A 1 102 ? -4.183 11.381 -5.453 1.00 85.44 102 LEU A C 1
ATOM 823 O O . LEU A 1 102 ? -4.513 10.570 -6.315 1.00 85.44 102 LEU A O 1
ATOM 827 N N . GLU A 1 103 ? -3.726 12.589 -5.789 1.00 81.12 103 GLU A N 1
ATOM 828 C CA . GLU A 1 103 ? -3.601 13.073 -7.178 1.00 81.12 103 GLU A CA 1
ATOM 829 C C . GLU A 1 103 ? -2.661 12.216 -8.035 1.00 81.12 103 GLU A C 1
ATOM 831 O O . GLU A 1 103 ? -2.749 12.201 -9.264 1.00 81.12 103 GLU A O 1
ATOM 836 N N . HIS A 1 104 ? -1.762 11.470 -7.391 1.00 74.00 104 HIS A N 1
ATOM 837 C CA . HIS A 1 104 ? -0.894 10.519 -8.069 1.00 74.00 104 HIS A CA 1
ATOM 838 C C . HIS A 1 104 ? -1.680 9.388 -8.741 1.00 74.00 104 HIS A C 1
ATOM 840 O O . HIS A 1 104 ? -1.20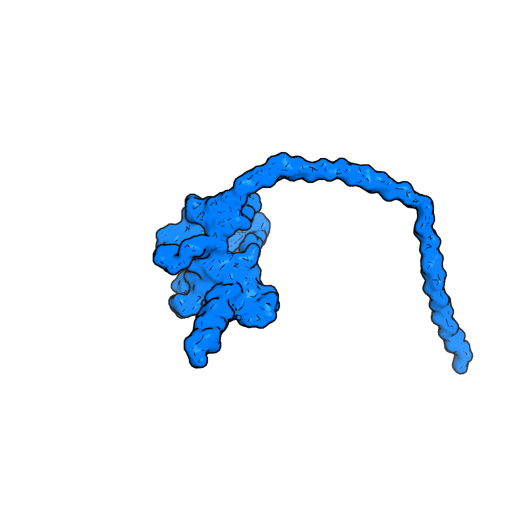5 8.840 -9.737 1.00 74.00 104 HIS A O 1
ATOM 846 N N . PHE A 1 105 ? -2.869 9.053 -8.231 1.00 81.38 105 PHE A N 1
ATOM 847 C CA . PHE A 1 105 ? -3.684 7.953 -8.721 1.00 81.38 105 PHE A CA 1
ATOM 848 C C . PHE A 1 105 ? -4.547 8.383 -9.903 1.00 81.38 105 PHE A C 1
ATOM 850 O O . PHE A 1 105 ? -5.467 9.190 -9.780 1.00 81.38 105 PHE A O 1
ATOM 857 N N . LYS A 1 106 ? -4.289 7.785 -11.065 1.00 75.81 106 LYS A N 1
ATOM 858 C CA . LYS A 1 106 ? -5.175 7.903 -12.220 1.00 75.81 106 LYS A CA 1
ATOM 859 C C . LYS A 1 106 ? -6.212 6.796 -12.146 1.00 75.81 106 LYS A C 1
ATOM 861 O O . LYS A 1 106 ? -5.870 5.610 -12.223 1.00 75.81 106 LYS A O 1
ATOM 866 N N . SER A 1 107 ? -7.471 7.194 -11.999 1.00 64.12 107 SER A N 1
ATOM 867 C CA . SER A 1 107 ? -8.594 6.268 -12.052 1.00 64.12 107 SER A CA 1
ATOM 868 C C . SER A 1 107 ? -8.626 5.543 -13.397 1.00 64.12 107 SER A C 1
ATOM 870 O O . SER A 1 107 ? -8.179 6.056 -14.429 1.00 64.12 107 SER A O 1
ATOM 872 N N . LEU A 1 108 ? -9.164 4.325 -13.381 1.00 59.25 108 LEU A N 1
ATOM 873 C CA . LEU A 1 108 ? -9.607 3.688 -14.614 1.00 59.25 108 LEU A CA 1
ATOM 874 C C . LEU A 1 108 ? -10.669 4.582 -15.275 1.00 59.25 108 LEU A C 1
ATOM 876 O O . LEU A 1 108 ? -11.452 5.208 -14.554 1.00 59.25 108 LEU A O 1
ATOM 880 N N . PRO A 1 109 ? -10.722 4.655 -16.618 1.00 53.50 109 PRO A N 1
ATOM 881 C CA . PRO A 1 109 ? -11.914 5.172 -17.271 1.00 53.50 109 PRO A CA 1
ATOM 882 C C . PRO A 1 109 ? -13.104 4.350 -16.769 1.00 53.50 109 PRO A C 1
ATOM 884 O O . PRO A 1 109 ? -13.030 3.121 -16.741 1.00 53.50 109 PRO A O 1
ATOM 887 N N . GLU A 1 110 ? -14.161 5.023 -16.320 1.00 52.16 110 GLU A N 1
ATOM 888 C CA . GLU A 1 110 ? -15.379 4.356 -15.869 1.00 52.16 110 GLU A CA 1
ATOM 889 C C . GLU A 1 110 ? -15.861 3.418 -16.979 1.00 52.16 110 GLU A C 1
ATOM 891 O O . GLU A 1 110 ? -16.155 3.852 -18.097 1.00 52.16 110 GLU A O 1
ATOM 896 N N . THR A 1 111 ? -15.905 2.115 -16.701 1.00 47.38 111 THR A N 1
ATOM 897 C CA . THR A 1 111 ? -16.512 1.161 -17.622 1.00 47.38 111 THR A CA 1
ATOM 898 C C . THR A 1 111 ? -18.008 1.458 -17.626 1.00 47.38 111 THR A C 1
ATOM 900 O O . THR A 1 111 ? -18.734 1.061 -16.722 1.00 47.38 111 THR A O 1
ATOM 903 N N . THR A 1 112 ? -18.484 2.169 -18.645 1.00 44.22 112 THR A N 1
ATOM 904 C CA . THR A 1 112 ? -19.903 2.497 -18.872 1.00 44.22 112 THR A CA 1
ATOM 905 C C . THR A 1 112 ? -20.782 1.274 -19.149 1.00 44.22 112 THR A C 1
ATOM 907 O O . THR A 1 112 ? -21.962 1.412 -19.460 1.00 44.22 112 THR A O 1
ATOM 910 N N . THR A 1 113 ? -20.264 0.056 -18.993 1.00 47.97 113 THR A N 1
ATOM 911 C CA . THR A 1 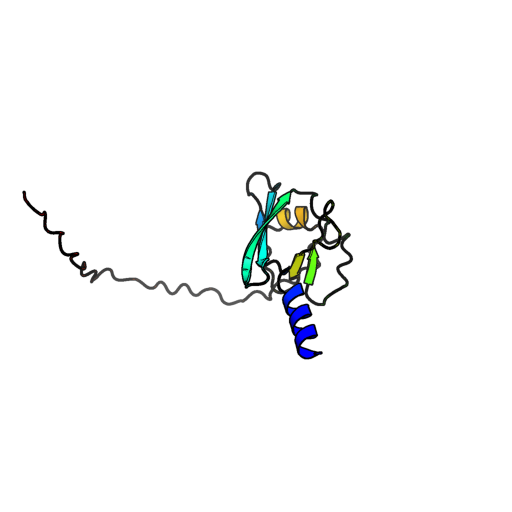113 ? -21.085 -1.148 -18.964 1.00 47.97 113 THR A CA 1
ATOM 912 C C . THR A 1 113 ? -21.767 -1.244 -17.609 1.00 47.97 113 THR A C 1
ATOM 914 O O . THR A 1 113 ? -21.252 -1.845 -16.665 1.00 47.97 113 THR A O 1
ATOM 917 N N . THR A 1 114 ? -22.958 -0.656 -17.530 1.00 42.59 114 THR A N 1
ATOM 918 C CA . THR A 1 114 ? -24.015 -1.127 -16.639 1.00 42.59 114 THR A CA 1
ATOM 919 C C . THR A 1 114 ? -23.985 -2.660 -16.649 1.00 42.59 114 THR A C 1
ATOM 921 O O . THR A 1 114 ? -24.060 -3.238 -17.736 1.00 42.59 114 THR A O 1
ATOM 924 N N . PRO A 1 115 ? -23.830 -3.355 -15.507 1.00 47.34 115 PRO A N 1
ATOM 925 C CA . PRO A 1 115 ? -24.060 -4.785 -15.498 1.00 47.34 115 PRO A CA 1
ATOM 926 C C . PRO A 1 115 ? -25.544 -4.960 -15.801 1.00 47.34 115 PRO A C 1
ATOM 928 O O . PRO A 1 115 ? -26.394 -4.712 -14.943 1.00 47.34 115 PRO A O 1
ATOM 931 N N . GLU A 1 116 ? -25.872 -5.332 -17.038 1.00 46.72 116 GLU A N 1
ATOM 932 C CA . GLU A 1 116 ? -27.172 -5.908 -17.330 1.00 46.72 116 GLU A CA 1
ATOM 933 C C . GLU A 1 116 ? -27.305 -7.106 -16.397 1.00 46.72 116 GLU A C 1
ATOM 935 O O . GLU A 1 116 ? -26.703 -8.162 -16.587 1.00 46.72 116 GLU A O 1
ATOM 940 N N . THR A 1 117 ? -28.042 -6.904 -15.308 1.00 46.78 117 THR A N 1
ATOM 941 C CA . THR A 1 117 ? -28.466 -7.988 -14.442 1.00 46.78 117 THR A CA 1
ATOM 942 C C . THR A 1 117 ? -29.497 -8.746 -15.253 1.00 46.78 117 THR A C 1
ATOM 944 O O . THR A 1 117 ? -30.700 -8.511 -15.135 1.00 46.78 117 THR A O 1
ATOM 947 N N . THR A 1 118 ? -29.036 -9.635 -16.129 1.00 46.34 118 THR A N 1
ATOM 948 C CA . THR A 1 118 ? -29.894 -10.679 -16.657 1.00 46.34 118 THR A CA 1
ATOM 949 C C . THR A 1 118 ? -30.263 -11.520 -15.445 1.00 46.34 118 THR A C 1
ATOM 951 O O . THR A 1 118 ? -29.459 -12.298 -14.932 1.00 46.34 118 THR A O 1
ATOM 954 N N . LYS A 1 119 ? -31.461 -11.286 -14.904 1.00 48.38 119 LYS A N 1
ATOM 955 C CA . LYS A 1 119 ? -32.055 -12.156 -13.896 1.00 48.38 119 LYS A CA 1
ATOM 956 C C . LYS A 1 119 ? -32.196 -13.524 -14.549 1.00 48.38 119 LYS A C 1
ATOM 958 O O . LYS A 1 119 ? -33.146 -13.761 -15.285 1.00 48.38 119 LYS A O 1
ATOM 963 N N . ILE A 1 120 ? -31.236 -14.407 -14.311 1.00 49.31 120 ILE A N 1
ATOM 964 C CA . ILE A 1 120 ? -31.404 -15.820 -14.611 1.00 49.31 120 ILE A CA 1
ATOM 965 C C . ILE A 1 120 ? -32.370 -16.326 -13.540 1.00 49.31 120 ILE A C 1
ATOM 967 O O . ILE A 1 120 ? -31.988 -16.540 -12.390 1.00 49.31 120 ILE A O 1
ATOM 971 N N . SER A 1 121 ? -33.649 -16.430 -13.892 1.00 47.97 121 SER A N 1
ATOM 972 C CA . SER A 1 121 ? -34.629 -17.177 -13.114 1.00 47.97 121 SER A CA 1
ATOM 973 C C . SER A 1 121 ? -34.218 -18.643 -13.154 1.00 47.97 121 SER A C 1
ATOM 975 O O . SER A 1 121 ? -34.416 -19.327 -14.154 1.00 47.97 121 SER A O 1
ATOM 977 N N . ILE A 1 122 ? -33.590 -19.111 -12.079 1.00 49.88 122 ILE A N 1
ATOM 978 C CA . ILE A 1 122 ? -33.375 -20.537 -11.864 1.00 49.88 122 ILE A CA 1
ATOM 979 C C . ILE A 1 122 ? -34.742 -21.111 -11.483 1.00 49.88 122 ILE A C 1
ATOM 981 O O . ILE A 1 122 ? -35.185 -20.960 -10.344 1.00 49.88 122 ILE A O 1
ATOM 985 N N . GLU A 1 123 ? -35.437 -21.722 -12.442 1.00 50.47 123 GLU A N 1
ATOM 986 C CA . GLU A 1 123 ? -36.589 -22.573 -12.145 1.00 50.47 123 GLU A CA 1
ATOM 987 C C . GLU A 1 123 ? -36.090 -23.778 -11.343 1.00 50.47 123 GLU A C 1
ATOM 989 O O . GLU A 1 123 ? -35.264 -24.573 -11.796 1.00 50.47 123 GLU A O 1
ATOM 994 N N . ALA A 1 124 ? -36.549 -23.871 -10.098 1.00 50.00 124 ALA A N 1
ATOM 995 C CA . ALA A 1 124 ? -36.203 -24.931 -9.167 1.00 50.00 124 ALA A CA 1
ATOM 996 C C . ALA A 1 124 ? -36.951 -26.233 -9.508 1.00 50.00 124 ALA A C 1
ATOM 998 O O . ALA A 1 124 ? -37.714 -26.743 -8.698 1.00 50.00 124 ALA A O 1
ATOM 999 N N . GLU A 1 125 ? -36.726 -26.795 -10.695 1.00 52.75 125 GLU A N 1
ATOM 1000 C CA . GLU A 1 125 ? -37.288 -28.089 -11.102 1.00 52.75 125 GLU A CA 1
ATOM 1001 C C . GLU A 1 125 ? -36.209 -29.015 -11.674 1.00 52.75 125 GLU A C 1
ATOM 1003 O O . GLU A 1 125 ? -36.157 -29.295 -12.865 1.00 52.75 125 GLU A O 1
ATOM 1008 N 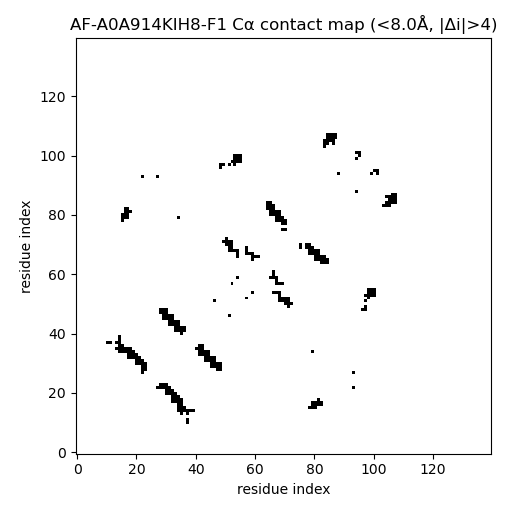N . ASN A 1 126 ? -35.313 -29.481 -10.800 1.00 50.78 126 ASN A N 1
ATOM 1009 C CA . ASN A 1 126 ? -34.750 -30.845 -10.769 1.00 50.78 126 ASN A CA 1
ATOM 1010 C C . ASN A 1 126 ? -33.454 -30.859 -9.953 1.00 50.78 126 ASN A C 1
ATOM 1012 O O . ASN A 1 126 ? -32.354 -31.030 -10.475 1.00 50.78 126 ASN A O 1
ATOM 1016 N N . ILE A 1 127 ? -33.577 -30.759 -8.631 1.00 50.38 127 ILE A N 1
ATOM 1017 C CA . ILE A 1 127 ? -32.532 -31.297 -7.760 1.00 50.38 127 ILE A CA 1
ATOM 1018 C C . ILE A 1 127 ? -32.891 -32.765 -7.540 1.00 50.38 127 ILE A C 1
ATOM 1020 O O . ILE A 1 127 ? -33.559 -33.116 -6.567 1.00 50.38 127 ILE A O 1
ATOM 1024 N N . LYS A 1 128 ? -32.464 -33.644 -8.456 1.00 51.41 128 LYS A N 1
ATOM 1025 C CA . LYS A 1 128 ? -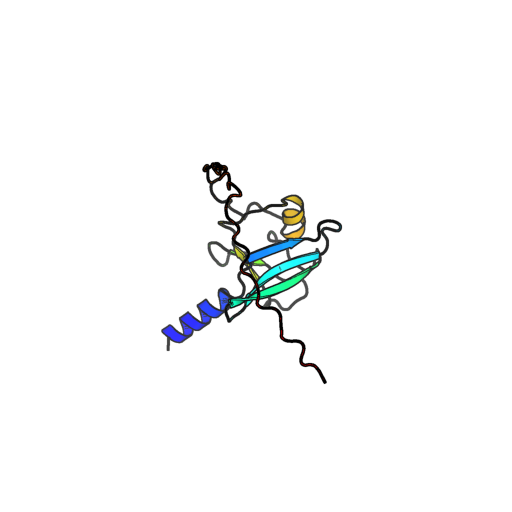32.310 -35.058 -8.098 1.00 51.41 128 LYS A CA 1
ATOM 1026 C C . LYS A 1 128 ? -31.238 -35.099 -7.015 1.00 51.41 128 LYS A C 1
ATOM 1028 O O . LYS A 1 128 ? -30.058 -34.904 -7.299 1.00 51.41 128 LYS A O 1
ATOM 1033 N N . ARG A 1 129 ? -31.664 -35.282 -5.763 1.00 47.91 129 ARG A N 1
ATOM 1034 C CA . ARG A 1 129 ? -30.761 -35.613 -4.660 1.00 47.91 129 ARG A CA 1
ATOM 1035 C C . ARG A 1 129 ? -29.966 -36.846 -5.092 1.00 47.91 129 ARG A C 1
ATOM 1037 O O . ARG A 1 129 ? -30.558 -37.870 -5.415 1.00 47.91 129 ARG A O 1
ATOM 1044 N N . LEU A 1 130 ? -28.642 -36.725 -5.155 1.00 50.12 130 LEU A N 1
ATOM 1045 C CA . LEU A 1 130 ? -27.778 -37.897 -5.166 1.00 50.12 130 LEU A CA 1
ATOM 1046 C C . LEU A 1 130 ? -27.941 -38.559 -3.799 1.00 50.12 130 LEU A C 1
ATOM 1048 O O . LEU A 1 130 ? -27.516 -37.995 -2.789 1.00 50.12 130 LEU A O 1
ATOM 1052 N N . ASP A 1 131 ? -28.591 -39.718 -3.771 1.00 54.72 131 ASP A N 1
ATOM 1053 C CA . ASP A 1 131 ? -28.639 -40.558 -2.583 1.00 54.72 131 ASP A CA 1
ATOM 1054 C C . ASP A 1 131 ? -27.211 -40.999 -2.258 1.00 54.72 131 ASP A C 1
ATOM 1056 O O . ASP A 1 131 ? -26.601 -41.811 -2.956 1.00 54.72 131 ASP A O 1
ATOM 1060 N N . VAL A 1 132 ? -26.649 -40.408 -1.204 1.00 54.34 132 VAL A N 1
ATOM 1061 C CA . VAL A 1 132 ? -25.400 -40.874 -0.608 1.00 54.34 132 VAL A CA 1
ATOM 1062 C C . VAL A 1 132 ? -25.688 -42.257 -0.017 1.00 54.34 132 VAL A C 1
ATOM 1064 O O . VAL A 1 132 ? -26.579 -42.366 0.832 1.00 54.34 132 VAL A O 1
ATOM 1067 N N . PRO A 1 133 ? -24.989 -43.326 -0.439 1.00 50.84 133 PRO A N 1
ATOM 1068 C CA . PRO A 1 133 ? -25.215 -44.645 0.125 1.00 50.84 133 PRO A CA 1
ATOM 1069 C C . PRO A 1 133 ? -24.902 -44.622 1.623 1.00 50.84 133 PRO A C 1
ATOM 1071 O O . PRO A 1 133 ? -23.818 -44.226 2.054 1.00 50.84 133 PRO A O 1
ATOM 1074 N N . LYS A 1 134 ? -25.896 -45.031 2.413 1.00 48.84 134 LYS A N 1
ATOM 1075 C CA . LYS A 1 134 ? -25.827 -45.170 3.868 1.00 48.84 134 LYS A CA 1
ATOM 1076 C C . LYS A 1 134 ? -24.676 -46.121 4.215 1.00 48.84 134 LYS A C 1
ATOM 1078 O O . LYS A 1 134 ? -24.630 -47.238 3.697 1.00 48.84 134 LYS A O 1
ATOM 1083 N N . ALA A 1 135 ? -23.747 -45.673 5.060 1.00 51.00 135 ALA A N 1
ATOM 1084 C CA . ALA A 1 135 ? -22.694 -46.529 5.594 1.00 51.00 135 ALA A CA 1
ATOM 1085 C C . ALA A 1 135 ? -23.335 -47.756 6.261 1.00 51.00 135 ALA A C 1
ATOM 1087 O O . ALA A 1 135 ? -24.298 -47.611 7.019 1.00 51.00 135 ALA A O 1
ATOM 1088 N N . LYS A 1 136 ? -22.836 -48.954 5.939 1.00 48.62 136 LYS A N 1
ATOM 1089 C CA . LYS A 1 136 ? -23.199 -50.172 6.666 1.00 48.62 136 LYS A CA 1
ATOM 1090 C C . LYS A 1 136 ? -22.759 -49.985 8.116 1.00 48.62 136 LYS A C 1
ATOM 1092 O O . LYS A 1 136 ? -21.582 -49.764 8.374 1.00 48.62 136 LYS A O 1
ATOM 1097 N N . GLU A 1 137 ? -23.719 -50.035 9.031 1.00 50.56 137 GLU A N 1
ATOM 1098 C CA . GLU A 1 137 ? -23.442 -50.328 10.432 1.00 50.56 137 GLU A CA 1
ATOM 1099 C C . GLU A 1 137 ? -22.867 -51.743 10.478 1.00 50.56 137 GLU A C 1
ATOM 1101 O O . GLU A 1 137 ? -23.580 -52.716 10.223 1.00 50.56 137 GLU A O 1
ATOM 1106 N N . ASP A 1 138 ? -21.568 -51.848 10.742 1.00 49.62 138 ASP A N 1
ATOM 1107 C CA . ASP A 1 138 ? -20.960 -53.113 11.123 1.00 49.62 138 ASP A CA 1
ATOM 1108 C C . ASP A 1 138 ? -21.491 -53.466 12.517 1.00 49.62 138 ASP A C 1
ATOM 1110 O O . ASP A 1 138 ? -21.161 -52.842 13.528 1.00 49.62 138 ASP A O 1
ATOM 1114 N N . SER A 1 139 ? -22.411 -54.424 12.540 1.00 49.22 139 SER A N 1
ATOM 1115 C CA . SER A 1 139 ? -22.951 -55.036 13.743 1.00 49.22 139 SER A CA 1
ATOM 1116 C C . SER A 1 139 ? -21.998 -56.111 14.273 1.00 49.22 139 SER A C 1
ATOM 1118 O O . SER A 1 139 ? -21.743 -57.075 13.548 1.00 49.22 139 SER A O 1
ATOM 1120 N N . LEU A 1 140 ? -21.649 -55.965 15.561 1.00 43.41 140 LEU A N 1
ATOM 1121 C CA . LEU A 1 140 ? -21.050 -56.930 16.507 1.00 43.41 140 LEU A CA 1
ATOM 1122 C C . LEU A 1 140 ? -19.550 -57.234 16.383 1.00 43.41 140 LEU A C 1
ATOM 1124 O O . LEU A 1 140 ? -19.135 -57.928 15.433 1.00 43.41 140 LEU A O 1
#

Nearest PDB structures (foldseek):
  1xfs-assembly1_B  TM=5.261E-01  e=1.117E+00  Nitrosomonas europaea ATCC 19718
  3u58-assembly4_D  TM=3.411E-01  e=7.620E-01  Tetrahymena thermophila
  6jev-assembly1_A  TM=4.417E-01  e=3.515E+00  Acinetobacter baumannii MRSN 3527
  3wpa-assembly1_A  TM=3.821E-01  e=2.903E+00  Acinetobacter sp. Tol 5
  3gyx-assembly6_L  TM=2.591E-01  e=7.548E+00  Megalodesulfovibrio gigas

Radius of gyration: 23.43 Å; Cα contacts (8 Å, |Δi|>4): 178; chains: 1; bounding box: 62×70×36 Å

Foldseek 3Di:
DVVVVVVVVVLVQQQQEWPDWDADPPPLFKIWTWGAHSVRDIDIDIDGQPQWDAQVPQPQVPDPQWRWIAGPPDPRVDIHIYGQEADDDPDPVSCCSRRPDNPSHDYDDPPPPDPPPPPPPPPPPDPPPPPDPDDDDPDD

Organism: Meloidogyne incognita (NCBI:txid6306)

Solvent-accessible surface area (backbone atoms only — not comparable to full-atom values): 8718 Å² total; per-residue (Å²): 111,67,71,59,51,52,49,51,51,52,54,55,57,61,31,26,33,48,77,46,78,47,62,45,87,87,76,68,44,48,35,42,38,33,26,30,37,80,82,69,48,82,41,77,48,80,41,47,70,75,45,43,48,31,51,73,79,32,86,40,91,78,46,96,61,37,36,54,44,36,44,63,86,52,63,90,84,53,58,36,31,38,58,27,49,74,47,85,78,88,55,60,70,63,46,35,72,55,35,39,66,63,85,72,49,42,66,56,80,80,74,84,69,72,77,77,76,74,78,77,80,77,77,91,80,78,84,77,76,78,82,74,81,75,78,80,80,84,78,132

Sequence (140 aa):
MFATFVNFLVKRELTRIIGVISVDKESKTIYRIGHFSKYGFRQNEFARLGDMKDLTDSNSTGVTGYAKLIWTFRPKKEFLLIPVFGCEIVDKEAAELFLGNLEHFKSLPETTTTPETTKISIEAENIKRLDVPKAKEDSL

Mean predicted aligned error: 14.43 Å

Secondary structure (DSSP, 8-state):
-HHHHHHHHHHHHGGGBEEEEEE-TTTS-EEEEEEE-TTS-EEEEEEETTSB--TTTS--TTBTTEEEEEBSSS-TT-EEEEE-BS---S-HHHHHHHHS--TT-BPPPP---------------------PPPPP----

pLDDT: mean 72.31, std 16.72, range [42.59, 93.56]